Protein AF-A0A6G4U6K9-F1 (afdb_monomer)

InterPro domains:
  IPR004360 Glyoxalase/fosfomycin resistance/dioxygenase domain [PF00903] (6-115)
  IPR029068 Glyoxalase/Bleomycin resistance protein/Dihydroxybiphenyl dioxygenase [G3DSA:3.10.180.10] (1-121)
  IPR029068 Glyoxalase/Bleomycin resistance protein/Dihydroxybiphenyl dioxygenase [SSF54593] (1-120)
  IPR037523 Vicinal oxygen chelate (VOC), core domain [PS51819] (4-120)

Solvent-accessible surface area (backbone atoms only — not comparable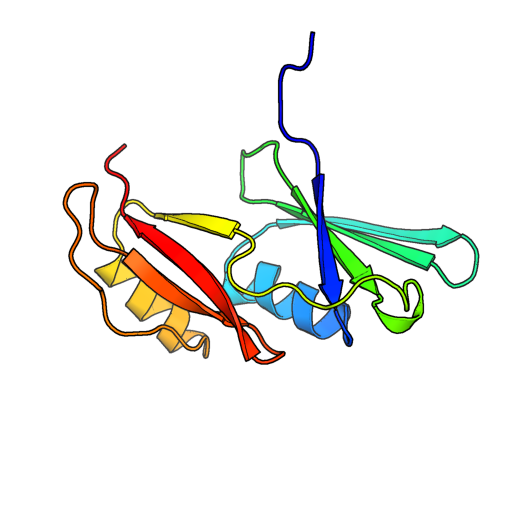 to full-atom values): 7084 Å² total; per-residue (Å²): 139,88,89,77,65,58,70,47,83,43,39,32,90,52,57,67,63,48,48,47,44,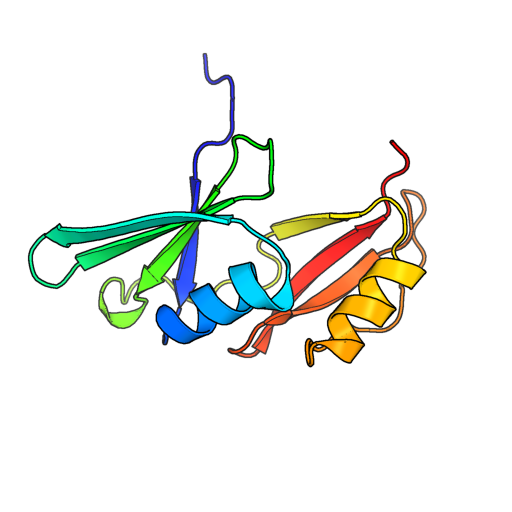41,34,76,51,70,61,30,39,82,74,44,77,45,74,79,47,96,92,39,58,48,30,30,36,24,49,81,98,53,77,49,27,40,28,48,32,50,21,84,82,34,79,93,47,71,67,64,61,68,75,51,74,46,77,37,80,45,52,73,61,51,48,53,55,33,44,75,64,71,44,52,62,53,75,78,43,84,47,100,82,41,41,29,27,48,35,44,47,99,86,69,37,38,30,39,42,32,25,46,90,125

Mean predicted aligned error: 3.45 Å

Foldseek 3Di:
DDDDAAEDEFEDQDLVLVVCCCCVQVPWDWPDWDDPDVPWTWTWTGHPPDRYIYIYGYCVVVVVDDGDAQRDEAEDQDQVVSVVSNVVSVWDWADWDDDPQFIWIWTAGPVGGTYIYGHHHD

Sequence (122 aa):
MIDSIGVVPLYVQDQDLYVDFYVNKLGFELRFDKEVRPGLRWIEVGLPGQHANIGILSAAANPDRPALTNWATLHTTDLTKTRAELIARGVEVGEPIPAPWGPFAMVTDPEGNEFILAEVPL

Organism: NCBI:txid1128680

pLDDT: mean 93.59, std 6.74, range [59.81, 98.5]

Radius of gyration: 14.96 Å; Cα contacts (8 Å, |Δi|>4): 236; chains: 1; bounding box: 32×26×43 Å

Nearest PDB structures (foldseek):
  4hc5-assembly2_C  TM=9.200E-01  e=2.007E-11  Sphaerobacter thermophilus DSM 20745
  2p7q-assembly4_A  TM=7.739E-01  e=5.545E-06  Listeria monocytogenes EGD-e
  1r9c-assembly1_A  TM=7.257E-01  e=2.025E-06  Mesorhizobium loti
  2p7m-assembly4_E-3  TM=7.377E-01  e=4.310E-06  Listeria monocytogenes EGD-e
  2p7q-assembly4_C-2  TM=7.146E-01  e=4.310E-06  Listeria monocytogenes EGD-e

Secondary structure (DSSP, 8-state):
------EEEEEES-HHHHHHIIIIIT--EEEEEEEEETTEEEEEEE-TT-S-EEEEEESTT-TTS---SS--EEEES-HHHHHHHHHHTT-EEPPPBP-TT--EEEEE-TTS-EEEEEE---

Structure (mmCIF, N/CA/C/O backbone):
data_AF-A0A6G4U6K9-F1
#
_entry.id   AF-A0A6G4U6K9-F1
#
loop_
_atom_site.group_PDB
_atom_site.id
_atom_site.type_symbol
_atom_site.label_atom_id
_atom_site.label_alt_id
_atom_site.label_comp_id
_atom_site.label_asym_id
_atom_site.label_entity_id
_atom_site.label_seq_id
_atom_site.pdbx_PDB_ins_code
_atom_site.Cartn_x
_atom_site.Cartn_y
_atom_site.Cartn_z
_atom_site.occupancy
_atom_site.B_iso_or_equiv
_atom_site.auth_seq_id
_atom_site.auth_comp_id
_atom_site.auth_asym_id
_atom_site.auth_atom_id
_atom_site.pdbx_PDB_model_num
ATOM 1 N N . MET A 1 1 ? -19.057 14.116 -17.067 1.00 84.44 1 MET A N 1
ATOM 2 C CA . MET A 1 1 ? -19.030 13.967 -15.595 1.00 84.44 1 MET A CA 1
ATOM 3 C C . MET A 1 1 ? -18.132 12.780 -15.282 1.00 84.44 1 MET A C 1
ATOM 5 O O . MET A 1 1 ? -18.164 11.841 -16.064 1.00 84.44 1 MET A O 1
ATOM 9 N N . ILE A 1 2 ? -17.313 12.858 -14.231 1.00 92.31 2 ILE A N 1
ATOM 10 C CA . ILE A 1 2 ? -16.441 11.768 -13.743 1.00 92.31 2 ILE A CA 1
ATOM 11 C C . ILE A 1 2 ? -17.180 11.080 -12.585 1.00 92.31 2 ILE A C 1
ATOM 13 O O . ILE A 1 2 ? -17.782 11.794 -11.784 1.00 92.31 2 ILE A O 1
ATOM 17 N N . ASP A 1 3 ? -17.168 9.746 -12.504 1.00 94.25 3 ASP A N 1
ATOM 18 C CA . ASP A 1 3 ? -17.992 8.975 -11.552 1.00 94.25 3 ASP A CA 1
ATOM 19 C C . ASP A 1 3 ? -17.211 8.058 -10.594 1.00 94.25 3 ASP A C 1
ATOM 21 O O . ASP A 1 3 ? -17.772 7.599 -9.602 1.00 94.25 3 ASP A O 1
ATOM 25 N N . SER A 1 4 ? -15.926 7.804 -10.854 1.00 93.75 4 SER A N 1
ATOM 26 C CA . SER A 1 4 ? -15.119 6.866 -10.075 1.00 93.75 4 SER A CA 1
ATOM 27 C C . SER A 1 4 ? -13.618 7.130 -10.221 1.00 93.75 4 SER A C 1
ATOM 29 O O . SER A 1 4 ? -13.165 7.813 -11.144 1.00 93.75 4 SER A O 1
ATOM 31 N N . ILE A 1 5 ? -12.839 6.583 -9.284 1.00 93.75 5 ILE A N 1
ATOM 32 C CA . ILE A 1 5 ? -11.380 6.487 -9.391 1.00 93.75 5 ILE A CA 1
ATOM 33 C C . ILE A 1 5 ? -11.075 5.132 -10.026 1.00 93.75 5 ILE A C 1
ATOM 35 O O . ILE A 1 5 ? -11.447 4.102 -9.471 1.00 93.75 5 ILE A O 1
ATOM 39 N N . GLY A 1 6 ? -10.410 5.143 -11.182 1.00 95.19 6 GLY A N 1
ATOM 40 C CA . GLY A 1 6 ? -10.005 3.921 -11.877 1.00 95.19 6 GLY A CA 1
ATOM 41 C C . GLY A 1 6 ? -8.678 3.379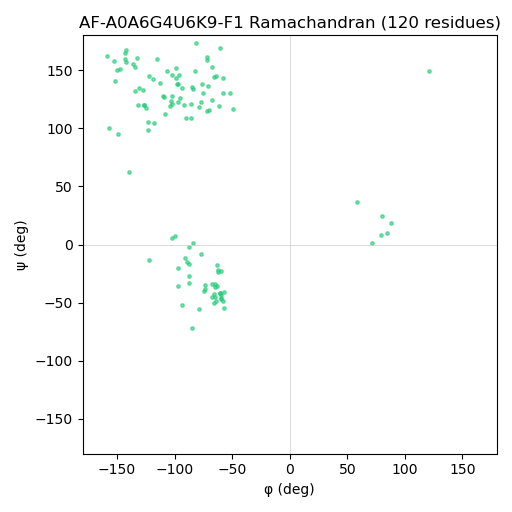 -11.356 1.00 95.19 6 GLY A C 1
ATOM 42 O O . GLY A 1 6 ? -8.644 2.375 -10.658 1.00 95.19 6 GLY A O 1
ATOM 43 N N . VAL A 1 7 ? -7.578 4.062 -11.680 1.00 95.94 7 VAL A N 1
ATOM 44 C CA . VAL A 1 7 ? -6.218 3.617 -11.342 1.00 95.94 7 VAL A CA 1
ATOM 45 C C . VAL A 1 7 ? -5.414 4.783 -10.781 1.00 95.94 7 VAL A C 1
ATOM 47 O O . VAL A 1 7 ? -5.375 5.856 -11.387 1.00 95.94 7 VAL A O 1
ATOM 50 N N . VAL A 1 8 ? -4.741 4.564 -9.653 1.00 94.19 8 VAL A N 1
ATOM 51 C CA . VAL A 1 8 ? -3.754 5.490 -9.086 1.00 94.19 8 VAL A CA 1
ATOM 52 C C . VAL A 1 8 ? -2.350 4.942 -9.365 1.00 94.19 8 VAL A C 1
ATOM 54 O O . VAL A 1 8 ? -2.052 3.826 -8.943 1.00 94.19 8 VAL A O 1
ATOM 57 N N . PRO A 1 9 ? -1.487 5.664 -10.099 1.00 92.62 9 PRO A N 1
ATOM 58 C CA . PRO A 1 9 ? -0.159 5.169 -10.446 1.00 92.62 9 PRO A CA 1
ATOM 59 C C . PRO A 1 9 ? 0.817 5.258 -9.265 1.00 92.62 9 PRO A C 1
ATOM 61 O O . PRO A 1 9 ? 0.893 6.287 -8.595 1.00 92.62 9 PRO A O 1
ATOM 64 N N . LEU A 1 10 ? 1.617 4.209 -9.090 1.00 93.69 10 LEU A N 1
ATOM 65 C CA . LEU A 1 10 ? 2.706 4.097 -8.125 1.00 93.69 10 LEU A CA 1
ATOM 66 C C . LEU A 1 10 ? 3.987 3.691 -8.865 1.00 93.69 10 LEU A C 1
ATOM 68 O O . LEU A 1 10 ? 4.020 2.654 -9.527 1.00 93.69 10 LEU A O 1
ATOM 72 N N . TYR A 1 11 ? 5.021 4.530 -8.783 1.00 93.06 11 TYR A N 1
ATOM 73 C CA . TYR A 1 11 ? 6.302 4.322 -9.467 1.00 93.06 11 TYR A CA 1
ATOM 74 C C . TYR A 1 11 ? 7.315 3.689 -8.528 1.00 93.06 11 TYR A C 1
ATOM 76 O O . TYR A 1 11 ? 7.606 4.258 -7.480 1.00 93.06 11 TYR A O 1
ATOM 84 N N . VAL A 1 12 ? 7.845 2.536 -8.927 1.00 93.44 12 VAL A N 1
ATOM 85 C CA . VAL A 1 12 ? 8.667 1.670 -8.072 1.00 93.44 12 VAL A CA 1
ATOM 86 C C . VAL A 1 12 ? 9.906 1.190 -8.817 1.00 93.44 12 VAL A C 1
ATOM 88 O O . VAL A 1 12 ? 9.904 1.086 -10.050 1.00 93.44 12 VAL A O 1
ATOM 91 N N . GLN A 1 13 ? 10.971 0.897 -8.084 1.00 93.06 13 GLN A N 1
ATOM 92 C CA . GLN A 1 13 ? 12.192 0.309 -8.631 1.00 93.06 13 GLN A CA 1
ATOM 93 C C . GLN A 1 13 ? 11.996 -1.173 -8.964 1.00 93.06 13 GLN A C 1
ATOM 95 O O . GLN A 1 13 ? 12.445 -1.615 -10.022 1.00 93.06 13 GLN A O 1
ATOM 100 N N . ASP A 1 14 ? 11.286 -1.918 -8.112 1.00 94.25 14 ASP A N 1
ATOM 101 C CA . ASP A 1 14 ? 11.034 -3.351 -8.297 1.00 94.25 14 ASP A CA 1
ATOM 102 C C . ASP A 1 14 ? 9.529 -3.667 -8.312 1.00 94.25 14 ASP A C 1
ATOM 104 O O . ASP A 1 14 ? 8.847 -3.676 -7.287 1.00 94.25 14 ASP A O 1
ATOM 108 N N . GLN A 1 15 ? 8.993 -3.938 -9.505 1.00 96.44 15 GLN A N 1
ATOM 109 C CA . GLN A 1 15 ? 7.570 -4.233 -9.673 1.00 96.44 15 GLN A CA 1
ATOM 110 C C . GLN A 1 15 ? 7.158 -5.569 -9.033 1.00 96.44 15 GLN A C 1
ATOM 112 O O . GLN A 1 15 ? 6.041 -5.663 -8.528 1.00 96.44 15 GLN A O 1
ATOM 117 N N . ASP A 1 16 ? 8.022 -6.589 -9.031 1.00 97.69 16 ASP A N 1
ATOM 118 C CA . ASP A 1 16 ? 7.685 -7.909 -8.480 1.00 97.69 16 ASP A CA 1
ATOM 119 C C . ASP A 1 16 ? 7.649 -7.873 -6.951 1.00 97.69 16 ASP A C 1
ATOM 121 O O . ASP A 1 16 ? 6.741 -8.438 -6.335 1.00 97.69 16 ASP A O 1
ATOM 125 N N . LEU A 1 17 ? 8.574 -7.126 -6.342 1.00 97.25 17 LEU A N 1
ATOM 126 C CA . LEU A 1 17 ? 8.565 -6.846 -4.908 1.00 97.25 17 LEU A CA 1
ATOM 127 C C . LEU A 1 17 ? 7.256 -6.171 -4.473 1.00 97.25 17 LEU A C 1
ATOM 129 O O . LEU A 1 17 ? 6.675 -6.527 -3.446 1.00 97.25 17 LEU A O 1
ATOM 133 N N . TYR A 1 18 ? 6.754 -5.232 -5.277 1.00 97.25 18 TYR A N 1
ATOM 134 C CA . TYR A 1 18 ? 5.492 -4.553 -4.996 1.00 97.25 18 TYR A CA 1
ATOM 135 C C . TYR A 1 18 ? 4.270 -5.437 -5.239 1.00 97.25 18 TYR A C 1
ATOM 137 O O . TYR A 1 18 ? 3.307 -5.356 -4.477 1.00 97.25 18 TYR A O 1
ATOM 145 N N . VAL A 1 19 ? 4.293 -6.317 -6.241 1.00 98.38 19 VAL A N 1
ATOM 146 C CA . VAL A 1 19 ? 3.226 -7.315 -6.406 1.00 98.38 19 VAL A CA 1
ATOM 147 C C . VAL A 1 19 ? 3.140 -8.213 -5.171 1.00 98.38 19 VAL A C 1
ATOM 149 O O . VAL A 1 19 ? 2.043 -8.383 -4.639 1.00 98.38 19 VAL A O 1
ATOM 152 N N . ASP A 1 20 ? 4.266 -8.730 -4.665 1.00 98.38 20 ASP A N 1
ATOM 153 C CA . ASP A 1 20 ? 4.278 -9.534 -3.434 1.00 98.38 20 ASP A CA 1
ATOM 154 C C . ASP A 1 20 ? 3.751 -8.741 -2.232 1.00 98.38 20 ASP A C 1
ATOM 156 O O . ASP A 1 20 ? 2.887 -9.225 -1.497 1.00 98.38 20 ASP A O 1
ATOM 160 N N . PHE A 1 21 ? 4.209 -7.497 -2.067 1.00 98.31 21 PHE A N 1
ATOM 161 C CA . PHE A 1 21 ? 3.765 -6.624 -0.987 1.00 98.31 21 PHE A CA 1
ATOM 162 C C . PHE A 1 21 ? 2.243 -6.430 -1.000 1.00 98.31 21 PHE A C 1
ATOM 164 O O . PHE A 1 21 ? 1.562 -6.739 -0.020 1.00 98.31 21 PHE A O 1
ATOM 171 N N . TYR A 1 22 ? 1.670 -5.989 -2.119 1.00 98.12 22 TYR A N 1
ATOM 172 C CA . TYR A 1 22 ? 0.232 -5.734 -2.183 1.00 98.12 22 TYR A CA 1
ATOM 173 C C . TYR A 1 22 ? -0.593 -7.018 -2.085 1.00 98.12 22 TYR A C 1
ATOM 175 O O . TYR A 1 22 ? -1.561 -7.068 -1.324 1.00 98.12 22 TYR A O 1
ATOM 183 N N . VAL A 1 23 ? -0.215 -8.066 -2.816 1.00 98.31 23 VAL A N 1
ATOM 184 C CA . VAL A 1 23 ? -1.025 -9.286 -2.908 1.00 98.31 23 VAL A CA 1
ATOM 185 C C . VAL A 1 23 ? -0.852 -10.160 -1.669 1.00 98.31 23 VAL A C 1
ATOM 187 O O . VAL A 1 23 ? -1.822 -10.464 -0.977 1.00 98.31 23 VAL A O 1
ATOM 190 N N . ASN A 1 24 ? 0.384 -10.529 -1.337 1.00 97.81 24 ASN A N 1
ATOM 191 C CA . ASN A 1 24 ? 0.655 -11.523 -0.300 1.00 97.81 24 ASN A CA 1
ATOM 192 C C . ASN A 1 24 ? 0.746 -10.914 1.104 1.00 97.81 24 ASN A C 1
ATOM 194 O O . ASN A 1 24 ? 0.466 -11.607 2.086 1.00 97.81 24 ASN A O 1
ATOM 198 N N . LYS A 1 2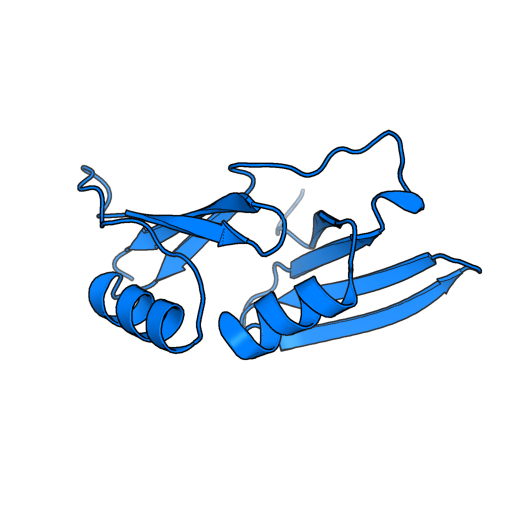5 ? 1.119 -9.633 1.235 1.00 98.00 25 LYS A N 1
ATOM 199 C CA . LYS A 1 25 ? 1.192 -8.971 2.550 1.00 98.00 25 LYS A CA 1
ATOM 200 C C . LYS A 1 25 ? -0.093 -8.228 2.885 1.00 98.00 25 LYS A C 1
ATOM 202 O O . LYS A 1 25 ? -0.671 -8.481 3.944 1.00 98.00 25 LYS A O 1
ATOM 207 N N . LEU A 1 26 ? -0.569 -7.364 1.990 1.00 97.69 26 LEU A N 1
ATOM 208 C CA . LEU A 1 26 ? -1.726 -6.495 2.241 1.00 97.69 26 LEU A CA 1
ATOM 209 C C . LEU A 1 26 ? -3.073 -7.134 1.868 1.00 97.69 26 LEU A C 1
ATOM 211 O O . LEU A 1 26 ? -4.110 -6.651 2.315 1.00 97.69 26 LEU A O 1
ATOM 215 N N . GLY A 1 27 ? -3.078 -8.232 1.106 1.00 97.12 27 GLY A N 1
ATOM 216 C CA . GLY A 1 27 ? -4.302 -8.951 0.735 1.00 97.12 27 GLY A CA 1
ATOM 217 C C . GLY A 1 27 ? -5.076 -8.326 -0.429 1.00 97.12 27 GLY A C 1
ATOM 218 O O . GLY A 1 27 ? -6.287 -8.522 -0.532 1.00 97.12 27 GLY A O 1
ATOM 219 N N . PHE A 1 28 ? -4.404 -7.562 -1.290 1.00 98.19 28 PHE A N 1
ATOM 220 C CA . PHE A 1 28 ? -4.970 -7.116 -2.563 1.00 98.19 28 PHE A CA 1
ATOM 221 C C . PHE A 1 28 ? -5.061 -8.285 -3.553 1.00 98.19 28 PHE A C 1
ATOM 223 O O . PHE A 1 28 ? -4.377 -9.299 -3.436 1.00 98.19 28 PHE A O 1
ATOM 230 N N . GLU A 1 29 ? -5.882 -8.118 -4.581 1.00 98.38 29 GLU A N 1
ATOM 231 C CA . GLU A 1 29 ? -5.966 -9.029 -5.718 1.00 98.38 29 GLU A CA 1
ATOM 232 C C . GLU A 1 29 ? -5.142 -8.488 -6.887 1.00 98.38 29 GLU A C 1
ATOM 234 O O . GLU A 1 29 ? -5.219 -7.298 -7.206 1.00 98.38 29 GLU A O 1
ATOM 239 N N . LEU A 1 30 ? -4.413 -9.368 -7.578 1.00 98.31 30 LEU A N 1
ATOM 240 C CA . LEU A 1 30 ? -3.814 -9.048 -8.871 1.00 98.31 30 LEU A CA 1
ATOM 241 C C . LEU A 1 30 ? -4.920 -8.960 -9.930 1.00 98.31 30 LEU A C 1
ATOM 243 O O . LEU A 1 30 ? -5.579 -9.954 -10.235 1.00 98.31 30 LEU A O 1
ATOM 247 N N . ARG A 1 31 ? -5.133 -7.769 -10.490 1.00 98.00 31 ARG A N 1
ATOM 248 C CA . ARG A 1 31 ? -6.195 -7.498 -11.473 1.00 98.00 31 ARG A CA 1
ATOM 249 C C . ARG A 1 31 ? -5.680 -7.559 -12.904 1.00 98.00 31 ARG A C 1
ATOM 251 O O . ARG A 1 31 ? -6.390 -8.015 -13.800 1.00 98.00 31 ARG A O 1
ATOM 258 N N . PHE A 1 32 ? -4.447 -7.116 -13.120 1.00 97.94 32 PHE A N 1
ATOM 259 C CA . PHE A 1 32 ? -3.801 -7.128 -14.424 1.00 97.94 32 PHE A CA 1
ATOM 260 C C . PHE A 1 32 ? -2.286 -7.234 -14.258 1.00 97.94 32 PHE A C 1
ATOM 262 O O . PHE A 1 32 ? -1.727 -6.599 -13.373 1.00 97.94 32 PHE A O 1
ATOM 269 N N . ASP A 1 33 ? -1.626 -8.006 -15.120 1.00 98.12 33 ASP A N 1
ATOM 270 C CA . ASP A 1 33 ? -0.164 -8.058 -15.221 1.00 98.12 33 ASP A CA 1
ATOM 271 C C . ASP A 1 33 ? 0.232 -8.550 -16.615 1.00 98.12 33 ASP A C 1
ATOM 273 O O . ASP A 1 33 ? 0.126 -9.743 -16.916 1.00 98.12 33 ASP A O 1
ATOM 277 N N . LYS A 1 34 ? 0.602 -7.621 -17.501 1.00 97.31 34 LYS A N 1
ATOM 278 C CA . LYS A 1 34 ? 1.081 -7.935 -18.855 1.00 97.31 34 LYS A CA 1
ATOM 279 C C . LYS A 1 34 ? 2.068 -6.889 -19.346 1.00 97.31 34 LYS A C 1
ATOM 281 O O . LYS A 1 34 ? 1.937 -5.699 -19.065 1.00 97.31 34 LYS A O 1
ATOM 286 N N . GLU A 1 35 ? 2.996 -7.319 -20.193 1.00 94.81 35 GLU A N 1
ATOM 287 C CA . GLU A 1 35 ? 3.723 -6.407 -21.071 1.00 94.81 35 GLU A CA 1
ATOM 288 C C . GLU A 1 35 ? 2.768 -5.871 -22.146 1.00 94.81 35 GLU A C 1
ATOM 290 O O . GLU A 1 35 ? 2.223 -6.628 -22.951 1.00 94.81 35 GLU A O 1
ATOM 295 N N . VAL A 1 36 ? 2.517 -4.562 -22.132 1.00 94.06 36 VAL A N 1
ATOM 296 C CA . VAL A 1 36 ? 1.564 -3.919 -23.056 1.00 94.06 36 VAL A CA 1
ATOM 297 C C . VAL A 1 36 ? 2.260 -3.299 -24.265 1.00 94.06 36 VAL A C 1
ATOM 299 O O . VAL A 1 36 ? 1.617 -3.063 -25.289 1.00 94.06 36 VAL A O 1
ATOM 302 N N . ARG A 1 37 ? 3.568 -3.032 -24.158 1.00 90.06 37 ARG A N 1
ATOM 303 C CA . ARG A 1 37 ? 4.475 -2.578 -25.226 1.00 90.06 37 ARG A CA 1
ATOM 304 C C . ARG A 1 37 ? 5.900 -3.031 -24.887 1.00 90.06 37 ARG A C 1
ATOM 306 O O . ARG A 1 37 ? 6.157 -3.218 -23.702 1.00 90.06 37 ARG A O 1
ATOM 313 N N . PRO A 1 38 ? 6.818 -3.135 -25.868 1.00 90.38 38 PRO A N 1
ATOM 314 C CA . PRO A 1 38 ? 8.203 -3.526 -25.610 1.00 90.38 38 PRO A CA 1
ATOM 315 C C . PRO A 1 38 ? 8.834 -2.717 -24.468 1.00 90.38 38 PRO A C 1
ATOM 317 O O . PRO A 1 38 ? 8.957 -1.495 -24.574 1.00 90.38 38 PRO A O 1
ATOM 320 N N . GLY A 1 39 ? 9.199 -3.395 -23.381 1.00 86.31 39 GLY A N 1
ATOM 321 C CA . GLY A 1 39 ? 9.812 -2.789 -22.196 1.00 86.31 39 GLY A CA 1
ATOM 322 C C . GLY A 1 39 ? 8.845 -2.087 -21.233 1.00 86.31 39 GLY A C 1
ATOM 323 O O . GLY A 1 39 ? 9.303 -1.437 -20.297 1.00 86.31 39 GLY A O 1
ATOM 324 N N . LEU A 1 40 ? 7.525 -2.203 -21.430 1.00 90.38 40 LEU A N 1
ATOM 325 C CA . LEU A 1 40 ? 6.505 -1.625 -20.549 1.00 90.38 40 LEU A CA 1
ATOM 326 C C . LEU A 1 40 ? 5.556 -2.712 -20.031 1.00 90.38 40 LEU A C 1
ATOM 328 O O . LEU A 1 40 ? 4.580 -3.086 -20.690 1.00 90.38 40 LEU A O 1
ATOM 332 N N . ARG A 1 41 ? 5.823 -3.168 -18.804 1.00 95.31 41 ARG A N 1
ATOM 333 C CA . ARG A 1 41 ? 4.934 -4.025 -18.012 1.00 95.31 41 ARG A CA 1
ATOM 334 C C . ARG A 1 41 ? 3.930 -3.169 -17.245 1.00 95.31 41 ARG A C 1
ATOM 336 O O . ARG A 1 41 ? 4.320 -2.316 -16.449 1.00 95.31 41 ARG A O 1
ATOM 343 N N . TRP A 1 42 ? 2.647 -3.394 -17.502 1.00 96.50 42 TRP A N 1
ATOM 344 C CA . TRP A 1 42 ? 1.540 -2.755 -16.797 1.00 96.50 42 TRP A CA 1
ATOM 345 C C . TRP A 1 42 ? 0.958 -3.737 -15.787 1.00 96.50 42 TRP A C 1
ATOM 347 O O . TRP A 1 42 ? 0.619 -4.864 -16.156 1.00 96.50 42 TRP A O 1
ATOM 357 N N . ILE A 1 43 ? 0.849 -3.303 -14.533 1.00 98.50 43 ILE A N 1
ATOM 358 C CA . ILE A 1 43 ? 0.362 -4.113 -13.418 1.00 98.50 43 ILE A CA 1
ATOM 359 C C . ILE A 1 43 ? -0.695 -3.318 -12.664 1.00 98.50 43 ILE A C 1
ATOM 361 O O . ILE A 1 43 ? -0.476 -2.149 -12.352 1.00 98.50 43 ILE A O 1
ATOM 365 N N . GLU A 1 44 ? -1.809 -3.960 -12.331 1.00 98.38 44 GLU A N 1
ATOM 366 C CA . GLU A 1 44 ? -2.841 -3.404 -11.462 1.00 98.38 44 GLU A CA 1
ATOM 367 C C . GLU A 1 44 ? -3.157 -4.364 -10.322 1.00 98.38 44 GLU A C 1
ATOM 369 O O . GLU A 1 44 ? -3.403 -5.554 -10.543 1.00 98.38 44 GLU A O 1
ATOM 374 N N . VAL A 1 45 ? -3.214 -3.820 -9.109 1.00 98.50 45 VAL A N 1
ATOM 375 C CA . VAL A 1 45 ? -3.699 -4.508 -7.910 1.00 98.50 45 VAL A CA 1
ATOM 376 C C . VAL A 1 45 ? -4.865 -3.728 -7.311 1.00 98.50 45 VAL A C 1
ATOM 378 O O . VAL A 1 45 ? -4.882 -2.500 -7.356 1.00 98.50 45 VAL A O 1
ATOM 381 N N . GLY A 1 46 ? -5.851 -4.420 -6.746 1.00 97.94 46 GLY A N 1
ATOM 382 C CA . GLY A 1 46 ? -7.030 -3.777 -6.159 1.00 97.94 46 GLY A CA 1
ATOM 383 C C . GLY A 1 46 ? -7.574 -4.556 -4.971 1.00 97.94 46 GLY A C 1
ATOM 384 O O . GLY A 1 46 ? -7.436 -5.777 -4.916 1.00 97.94 46 GLY A O 1
ATOM 385 N N . LEU A 1 47 ? -8.208 -3.866 -4.023 1.00 96.25 47 LEU A N 1
ATOM 386 C CA . LEU A 1 47 ? -8.877 -4.532 -2.904 1.00 96.25 47 LEU A CA 1
ATOM 387 C C . LEU A 1 47 ? -10.049 -5.395 -3.414 1.00 96.25 47 LEU A C 1
ATOM 389 O O . LEU A 1 47 ? -10.720 -5.000 -4.379 1.00 96.25 47 LEU A O 1
ATOM 393 N N . PRO A 1 48 ? -10.329 -6.551 -2.786 1.00 94.94 48 PRO A N 1
ATOM 394 C CA . PRO A 1 48 ? -11.485 -7.374 -3.131 1.00 94.94 48 PRO A CA 1
ATOM 395 C C . PRO A 1 48 ? -12.784 -6.558 -3.147 1.00 94.94 48 PRO A C 1
ATOM 397 O O . PRO A 1 48 ? -13.078 -5.806 -2.218 1.00 94.94 48 PRO A O 1
ATOM 400 N N . GLY A 1 49 ? -13.564 -6.685 -4.223 1.00 93.44 49 GLY A N 1
ATOM 4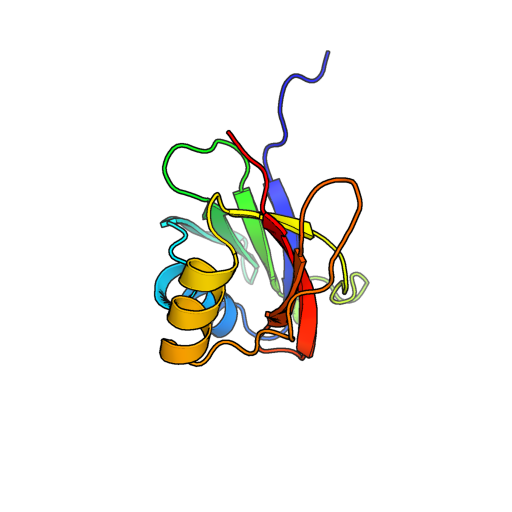01 C CA . GLY A 1 49 ? -14.856 -5.999 -4.375 1.00 93.44 49 GLY A CA 1
ATOM 402 C C . GLY A 1 49 ? -14.804 -4.482 -4.617 1.00 93.44 49 GLY A C 1
ATOM 403 O O . GLY A 1 49 ? -15.862 -3.872 -4.750 1.00 93.44 49 GLY A O 1
ATOM 404 N N . GLN A 1 50 ? -13.618 -3.871 -4.706 1.00 93.12 50 GLN A N 1
ATOM 405 C CA . GLN A 1 50 ? -13.454 -2.441 -4.995 1.00 93.12 50 GLN A CA 1
ATOM 406 C C . GLN A 1 50 ? -13.120 -2.189 -6.473 1.00 93.12 50 GLN A C 1
ATOM 408 O O . GLN A 1 50 ? -12.530 -3.040 -7.140 1.00 93.12 50 GLN A O 1
ATOM 413 N N . HIS A 1 51 ? -13.505 -1.008 -6.973 1.00 92.25 51 HIS A N 1
ATOM 414 C CA . HIS A 1 51 ? -13.229 -0.574 -8.350 1.00 92.25 51 HIS A CA 1
ATOM 415 C C . HIS A 1 51 ? -11.874 0.120 -8.519 1.00 92.25 51 HIS A C 1
ATOM 417 O O . HIS A 1 51 ? -11.276 0.014 -9.585 1.00 92.25 51 HIS A O 1
ATOM 423 N N . ALA A 1 52 ? -11.419 0.850 -7.499 1.00 95.69 52 ALA A N 1
ATOM 424 C CA . ALA A 1 52 ? -10.172 1.597 -7.568 1.00 95.69 52 ALA A CA 1
ATOM 425 C C . ALA A 1 52 ? -8.964 0.656 -7.450 1.00 95.69 52 ALA A C 1
ATOM 427 O O . ALA A 1 52 ? -8.883 -0.146 -6.516 1.00 95.69 52 ALA A O 1
ATOM 428 N N . ASN A 1 53 ? -8.015 0.811 -8.369 1.00 97.06 53 ASN A N 1
ATOM 429 C CA . ASN A 1 53 ? -6.787 0.029 -8.443 1.00 97.06 53 ASN A CA 1
ATOM 430 C C . ASN A 1 53 ? -5.547 0.897 -8.205 1.00 97.06 53 ASN A C 1
ATOM 432 O O . ASN A 1 53 ? -5.545 2.111 -8.422 1.00 97.06 53 ASN A O 1
ATOM 436 N N . ILE A 1 54 ? -4.457 0.238 -7.830 1.00 96.94 54 ILE A N 1
ATOM 437 C CA . ILE A 1 54 ? -3.106 0.790 -7.806 1.00 96.94 54 ILE A CA 1
ATOM 438 C C . ILE A 1 54 ? -2.371 0.241 -9.025 1.00 96.94 54 ILE A C 1
ATOM 440 O O . ILE A 1 54 ? -2.283 -0.974 -9.206 1.00 96.94 54 ILE A O 1
ATOM 444 N N . GLY A 1 55 ? -1.859 1.138 -9.863 1.00 96.56 55 GLY A N 1
ATOM 445 C CA . GLY A 1 55 ? -1.038 0.792 -11.017 1.00 96.56 55 GLY A CA 1
ATOM 446 C C . GLY A 1 55 ? 0.434 0.747 -10.624 1.00 96.56 55 GLY A C 1
ATOM 447 O O . GLY A 1 55 ? 1.014 1.804 -10.395 1.00 96.56 55 GLY A O 1
ATOM 448 N N . ILE A 1 56 ? 1.041 -0.438 -10.561 1.00 96.00 56 ILE A N 1
ATOM 449 C CA . ILE A 1 56 ? 2.456 -0.608 -10.193 1.00 96.00 56 ILE A CA 1
ATOM 450 C C . ILE A 1 56 ? 3.307 -0.443 -11.457 1.00 96.00 56 ILE A C 1
ATOM 452 O O . ILE A 1 56 ? 3.293 -1.294 -12.350 1.00 96.00 56 ILE A O 1
ATOM 456 N N . LEU A 1 57 ? 4.047 0.661 -11.546 1.00 93.94 57 LEU A N 1
ATOM 457 C CA . LEU A 1 57 ? 4.788 1.081 -12.736 1.00 93.94 57 LEU A CA 1
ATOM 458 C C . L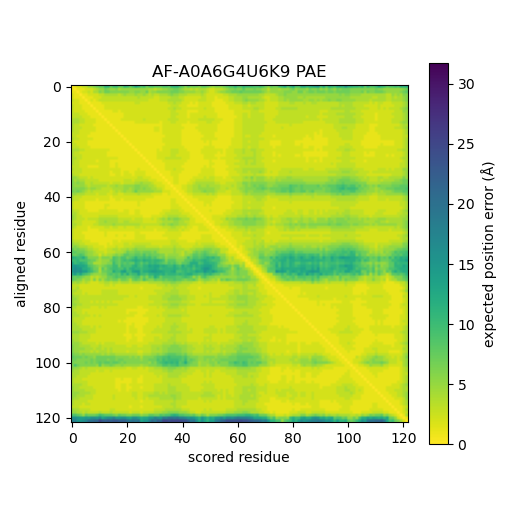EU A 1 57 ? 6.286 1.161 -12.457 1.00 93.94 57 LEU A C 1
ATOM 460 O O . LEU A 1 57 ? 6.711 1.625 -11.407 1.00 93.94 57 LEU A O 1
ATOM 464 N N . SER A 1 58 ? 7.101 0.768 -13.435 1.00 92.38 58 SER A N 1
ATOM 465 C CA . SER A 1 58 ? 8.555 0.897 -13.325 1.00 92.38 58 SER A CA 1
ATOM 466 C C . SER A 1 58 ? 8.987 2.368 -13.335 1.00 92.38 58 SER A C 1
ATOM 468 O O . SER A 1 58 ? 8.711 3.098 -14.294 1.00 92.38 58 SER A O 1
ATOM 470 N N . ALA A 1 59 ? 9.717 2.788 -12.300 1.00 90.44 59 ALA A N 1
ATOM 471 C CA . ALA A 1 59 ? 10.379 4.089 -12.231 1.00 90.44 59 ALA A CA 1
ATOM 472 C C . ALA A 1 59 ? 11.485 4.222 -13.295 1.00 90.44 59 ALA A C 1
ATOM 474 O O . ALA A 1 59 ? 11.646 5.284 -13.888 1.00 90.44 59 ALA A O 1
ATOM 475 N N . ALA A 1 60 ? 12.188 3.133 -13.629 1.00 86.38 60 ALA A N 1
ATOM 476 C CA . ALA A 1 60 ? 13.203 3.134 -14.688 1.00 86.38 60 ALA A CA 1
ATOM 477 C C . ALA A 1 60 ? 12.609 3.445 -16.075 1.00 86.38 60 ALA A C 1
ATOM 479 O O . ALA A 1 60 ? 13.224 4.147 -16.876 1.00 86.38 60 ALA A O 1
ATOM 480 N N . ALA A 1 61 ? 11.388 2.974 -16.347 1.00 84.44 61 ALA A N 1
ATOM 481 C CA . ALA A 1 61 ? 10.650 3.316 -17.564 1.00 84.44 61 ALA A CA 1
ATOM 482 C C . ALA A 1 61 ? 10.019 4.726 -17.523 1.00 84.44 61 ALA A C 1
ATOM 484 O O . ALA A 1 61 ? 9.482 5.185 -18.531 1.00 84.44 61 ALA A O 1
ATOM 485 N N . ASN A 1 62 ? 10.056 5.408 -16.371 1.00 81.69 62 ASN A N 1
ATOM 486 C CA . ASN A 1 62 ? 9.423 6.707 -16.127 1.00 81.69 62 ASN A CA 1
ATOM 487 C C . ASN A 1 62 ? 10.340 7.625 -15.285 1.00 81.69 62 ASN A C 1
ATOM 489 O O . ASN A 1 62 ? 9.956 8.019 -14.184 1.00 81.69 62 ASN A O 1
ATOM 493 N N . PRO A 1 63 ? 11.535 7.994 -15.782 1.00 76.56 63 PRO A N 1
ATOM 494 C CA . PRO A 1 63 ? 12.575 8.649 -14.978 1.00 76.56 63 PRO A CA 1
ATOM 495 C C . PRO A 1 63 ? 12.173 10.020 -14.409 1.00 76.56 63 PRO A C 1
ATOM 497 O O . PRO A 1 63 ? 12.730 10.453 -13.405 1.00 76.56 63 PRO A O 1
ATOM 500 N N . ASP A 1 64 ? 11.183 10.685 -15.009 1.00 84.12 64 ASP A N 1
ATOM 501 C CA . ASP A 1 64 ? 10.670 11.982 -14.547 1.00 84.12 64 ASP A CA 1
ATOM 502 C C . ASP A 1 64 ? 9.616 11.861 -13.429 1.00 84.12 64 ASP A C 1
ATOM 504 O O . ASP A 1 64 ? 9.044 12.867 -13.001 1.00 84.12 64 ASP A O 1
ATOM 508 N N . ARG A 1 65 ? 9.295 10.640 -12.978 1.00 78.81 65 ARG A N 1
ATOM 509 C CA . ARG A 1 65 ? 8.268 10.381 -11.962 1.00 78.81 65 ARG A CA 1
ATOM 510 C C . ARG A 1 65 ? 8.899 9.727 -10.728 1.00 78.81 65 ARG A C 1
ATOM 512 O O . ARG A 1 65 ? 9.227 8.543 -10.780 1.00 78.81 65 ARG A O 1
ATOM 519 N N . PRO A 1 66 ? 9.088 10.477 -9.628 1.00 73.50 66 PRO A N 1
ATOM 520 C CA . PRO A 1 66 ? 9.672 9.927 -8.412 1.00 73.50 66 PRO A CA 1
ATOM 521 C C . PRO A 1 66 ? 8.691 8.990 -7.694 1.00 73.50 66 PRO A C 1
ATOM 523 O O . PRO A 1 66 ? 7.473 9.096 -7.871 1.00 73.50 66 PRO A O 1
ATOM 526 N N . ALA A 1 67 ? 9.233 8.116 -6.843 1.00 71.50 67 ALA A N 1
ATOM 527 C CA . ALA A 1 67 ? 8.446 7.416 -5.834 1.00 71.50 67 ALA A CA 1
ATOM 528 C C . ALA A 1 67 ? 7.745 8.442 -4.926 1.00 71.50 67 ALA A C 1
ATOM 530 O O . ALA A 1 67 ? 8.283 9.522 -4.654 1.00 71.50 67 ALA A O 1
ATOM 531 N N . LEU A 1 68 ? 6.518 8.135 -4.508 1.00 76.38 68 LEU A N 1
ATOM 532 C CA . LEU A 1 68 ? 5.691 9.047 -3.726 1.00 76.38 68 LEU A CA 1
ATOM 533 C C . LEU A 1 68 ? 5.550 8.518 -2.300 1.00 76.38 68 LEU A C 1
ATOM 535 O O . LEU A 1 68 ? 5.109 7.392 -2.101 1.00 76.38 68 LEU A O 1
ATOM 539 N N . THR A 1 69 ? 5.842 9.366 -1.318 1.00 80.56 69 THR A N 1
ATOM 540 C CA . THR A 1 69 ? 5.496 9.146 0.094 1.00 80.56 69 THR A CA 1
ATOM 541 C C . THR A 1 69 ? 4.191 9.872 0.416 1.00 80.56 69 THR A C 1
ATOM 543 O O . THR A 1 69 ? 3.919 10.945 -0.122 1.00 80.56 69 THR A O 1
ATOM 546 N N . ASN A 1 70 ? 3.381 9.304 1.306 1.00 81.06 70 ASN A N 1
ATOM 547 C CA . ASN A 1 70 ? 2.066 9.791 1.732 1.00 81.06 70 ASN A CA 1
ATOM 548 C C . ASN A 1 70 ? 1.058 9.937 0.587 1.00 81.06 70 ASN A C 1
ATOM 550 O O . ASN A 1 70 ? 0.250 10.863 0.554 1.00 81.06 70 ASN A O 1
ATOM 554 N N . TRP A 1 71 ? 1.112 9.012 -0.368 1.00 84.94 71 TRP A N 1
ATOM 555 C CA . TRP A 1 71 ? 0.347 9.091 -1.610 1.00 84.94 71 TRP A CA 1
ATOM 556 C C . TRP A 1 71 ? -1.062 8.482 -1.516 1.00 84.94 71 TRP A C 1
ATOM 558 O O . TRP A 1 71 ? -1.904 8.764 -2.368 1.00 84.94 71 TRP A O 1
ATOM 568 N N . ALA A 1 72 ? -1.331 7.671 -0.486 1.00 92.81 72 ALA A N 1
ATOM 569 C CA . ALA A 1 72 ? -2.612 6.998 -0.284 1.00 92.81 72 ALA A CA 1
ATOM 570 C C . ALA A 1 72 ? -3.017 6.902 1.192 1.00 92.81 72 ALA A C 1
ATOM 572 O O . ALA A 1 72 ? -2.200 6.972 2.113 1.00 92.81 72 ALA A O 1
ATOM 573 N N . THR A 1 73 ? -4.316 6.696 1.401 1.00 94.81 73 THR A N 1
ATOM 574 C CA . THR A 1 73 ? -4.897 6.260 2.672 1.00 94.81 73 THR A CA 1
ATOM 575 C C . THR A 1 73 ? -5.748 5.027 2.405 1.00 94.81 73 THR A C 1
ATOM 577 O O . THR A 1 73 ? -6.682 5.079 1.606 1.00 94.81 73 THR A O 1
ATOM 580 N N . LEU A 1 74 ? -5.408 3.915 3.051 1.00 95.62 74 LEU A N 1
ATOM 581 C CA . LEU A 1 74 ? -6.191 2.685 3.045 1.00 95.62 74 LEU A CA 1
ATOM 582 C C . LEU A 1 74 ? -7.022 2.617 4.322 1.00 95.62 74 LEU A C 1
ATOM 584 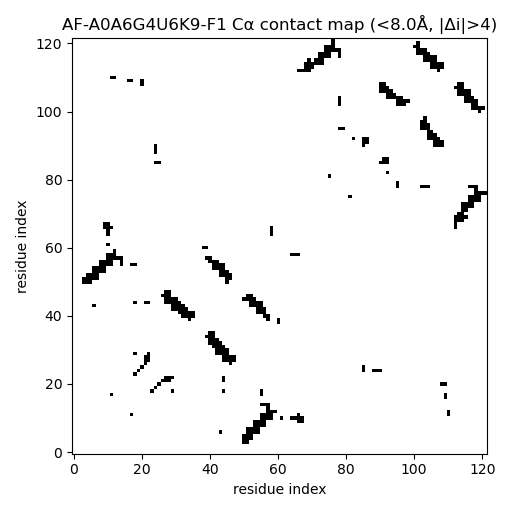O O . LEU A 1 74 ? -6.565 3.021 5.391 1.00 95.62 74 LEU A O 1
ATOM 588 N N . HIS A 1 75 ? -8.241 2.098 4.215 1.00 95.56 75 HIS A N 1
ATOM 589 C CA . HIS A 1 75 ? -9.138 1.974 5.357 1.00 95.56 75 HIS A CA 1
ATOM 590 C C . HIS A 1 75 ? -9.188 0.544 5.887 1.00 95.56 75 HIS A C 1
ATOM 592 O O . HIS A 1 75 ? -9.156 -0.423 5.126 1.00 95.56 75 HIS A O 1
ATOM 598 N N . THR A 1 76 ? -9.336 0.432 7.201 1.00 95.69 76 THR A N 1
ATOM 599 C CA . THR A 1 76 ? -9.719 -0.791 7.908 1.00 95.69 76 THR A CA 1
ATOM 600 C C . THR A 1 76 ? -10.829 -0.478 8.910 1.00 95.69 76 THR A C 1
ATOM 602 O O . THR A 1 76 ? -11.030 0.674 9.285 1.00 95.69 76 THR A O 1
ATOM 605 N N . THR A 1 77 ? -11.563 -1.499 9.343 1.00 95.50 77 THR A N 1
ATOM 606 C CA . THR A 1 77 ? -12.566 -1.389 10.412 1.00 95.50 77 THR A CA 1
ATOM 607 C C . THR A 1 77 ? -11.989 -1.678 11.799 1.00 95.50 77 THR A C 1
ATOM 609 O O . THR A 1 77 ? -12.682 -1.478 12.788 1.00 95.50 77 THR A O 1
ATOM 612 N N . ASP A 1 78 ? -10.765 -2.212 11.876 1.00 95.88 78 ASP A N 1
ATOM 613 C CA . ASP A 1 78 ? -10.068 -2.524 13.130 1.00 95.88 78 ASP A CA 1
ATOM 614 C C . ASP A 1 78 ? -8.556 -2.370 12.920 1.00 95.88 78 ASP A C 1
ATOM 616 O O . ASP A 1 78 ? -7.867 -3.276 12.435 1.00 95.88 78 ASP A O 1
ATOM 620 N N . LEU A 1 79 ? -8.031 -1.195 13.265 1.00 97.50 79 LEU A N 1
ATOM 621 C CA . LEU A 1 79 ? -6.621 -0.861 13.100 1.00 97.50 79 LEU A CA 1
ATOM 622 C C . LEU A 1 79 ? -5.728 -1.725 13.979 1.00 97.50 79 LEU A C 1
ATOM 624 O O . LEU A 1 79 ? -4.642 -2.106 13.548 1.00 97.50 79 LEU A O 1
ATOM 628 N N . THR A 1 80 ? -6.175 -2.063 15.188 1.00 97.00 80 THR A N 1
ATOM 629 C CA . THR A 1 80 ? -5.374 -2.871 16.114 1.00 97.00 80 THR A CA 1
ATOM 630 C C . THR A 1 80 ? -5.145 -4.263 15.537 1.00 97.00 80 THR A C 1
ATOM 632 O O . THR A 1 80 ? -4.005 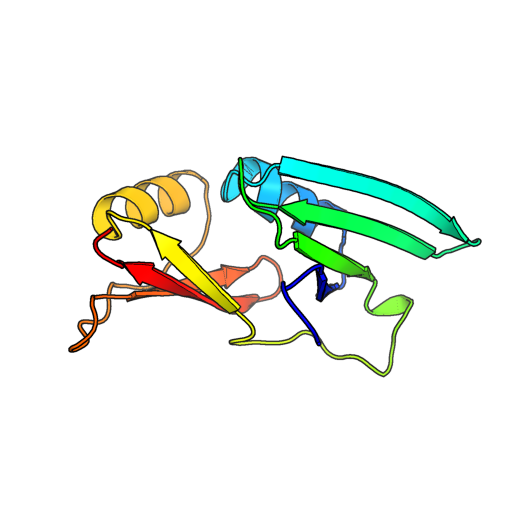-4.733 15.467 1.00 97.00 80 THR A O 1
ATOM 635 N N . LYS A 1 81 ? -6.216 -4.903 15.060 1.00 97.81 81 LYS A N 1
ATOM 636 C CA . LYS A 1 81 ? -6.150 -6.219 14.430 1.00 97.81 81 LYS A CA 1
ATOM 637 C C . LYS A 1 81 ? -5.370 -6.179 13.119 1.00 97.81 81 LYS A C 1
ATOM 639 O O . LYS A 1 81 ? -4.451 -6.977 12.947 1.00 97.81 81 LYS A O 1
ATOM 644 N N . THR A 1 82 ? -5.688 -5.249 12.215 1.00 98.06 82 THR A N 1
ATOM 645 C CA . THR A 1 82 ? -4.999 -5.156 10.918 1.00 98.06 82 THR A CA 1
ATOM 646 C C . THR A 1 82 ? -3.507 -4.894 11.097 1.00 98.06 82 THR A C 1
ATOM 648 O O . THR A 1 82 ? -2.697 -5.551 10.449 1.00 98.06 82 THR A O 1
ATOM 651 N N . ARG A 1 83 ? -3.116 -4.010 12.023 1.00 98.19 83 ARG A N 1
ATOM 652 C CA . ARG A 1 83 ? -1.706 -3.767 12.345 1.00 98.19 83 ARG A CA 1
ATOM 653 C C . ARG A 1 83 ? -0.999 -5.042 12.803 1.00 98.19 83 ARG A C 1
ATOM 655 O O . ARG A 1 83 ? 0.075 -5.348 12.294 1.00 98.19 83 ARG A O 1
ATOM 662 N N . ALA A 1 84 ? -1.590 -5.789 13.735 1.00 98.44 84 ALA A N 1
ATOM 663 C CA . ALA A 1 84 ? -0.996 -7.031 14.228 1.00 98.44 84 ALA A CA 1
ATOM 664 C C . ALA A 1 84 ? -0.807 -8.068 13.105 1.00 98.44 84 ALA A C 1
ATOM 666 O O . ALA A 1 84 ? 0.243 -8.707 13.024 1.00 98.44 84 ALA A O 1
ATOM 667 N N . GLU A 1 85 ? -1.789 -8.205 12.210 1.00 98.38 85 GLU A N 1
ATOM 668 C CA . GLU A 1 85 ? -1.713 -9.111 11.058 1.00 98.38 85 GLU A CA 1
ATOM 669 C C . GLU A 1 85 ? -0.639 -8.687 10.046 1.00 98.38 85 GLU A C 1
ATOM 671 O O . GLU A 1 85 ? 0.112 -9.535 9.563 1.00 98.38 85 GLU A O 1
ATOM 676 N N . LEU A 1 86 ? -0.534 -7.391 9.742 1.00 98.50 86 LEU A N 1
ATOM 677 C CA . LEU A 1 86 ? 0.477 -6.856 8.828 1.00 98.50 86 LEU A CA 1
ATOM 678 C C . LEU A 1 86 ? 1.896 -7.030 9.388 1.00 98.50 86 LEU A C 1
ATOM 680 O O . LEU A 1 86 ? 2.772 -7.532 8.681 1.00 98.50 86 LEU A O 1
ATOM 684 N N . ILE A 1 87 ? 2.106 -6.727 10.673 1.00 98.50 87 ILE A N 1
ATOM 685 C CA . ILE A 1 87 ? 3.391 -6.955 11.353 1.00 98.50 87 ILE A CA 1
ATOM 686 C C . ILE A 1 87 ? 3.759 -8.442 11.325 1.00 98.50 87 ILE A C 1
ATOM 688 O O . ILE A 1 87 ? 4.893 -8.790 11.001 1.00 98.50 87 ILE A O 1
ATOM 692 N N . ALA A 1 88 ? 2.804 -9.342 11.583 1.00 98.38 88 ALA A N 1
ATOM 693 C CA . ALA A 1 88 ? 3.041 -10.785 11.511 1.00 98.38 88 ALA A CA 1
ATOM 694 C C . ALA A 1 88 ? 3.430 -11.267 10.098 1.00 98.38 88 ALA A C 1
ATOM 696 O O . ALA A 1 88 ? 4.094 -12.294 9.956 1.00 98.38 88 ALA A O 1
ATOM 697 N N . ARG A 1 89 ? 3.053 -10.523 9.050 1.00 98.00 89 ARG A N 1
ATOM 698 C CA . ARG A 1 89 ? 3.447 -10.778 7.654 1.00 98.00 89 ARG A CA 1
ATOM 699 C C . ARG A 1 89 ? 4.779 -10.118 7.271 1.00 98.00 89 ARG A C 1
ATOM 701 O O . ARG A 1 89 ? 5.251 -10.336 6.151 1.00 98.00 89 ARG A O 1
ATOM 708 N N . GLY A 1 90 ? 5.403 -9.373 8.185 1.00 97.44 90 GLY A N 1
ATOM 709 C CA . GLY A 1 90 ? 6.681 -8.690 7.983 1.00 97.44 90 GLY A CA 1
ATOM 710 C C . GLY A 1 90 ? 6.559 -7.285 7.395 1.00 97.44 90 GLY A C 1
ATOM 711 O O . GLY A 1 90 ? 7.537 -6.784 6.853 1.00 97.44 90 GLY A O 1
ATOM 712 N N . VAL A 1 91 ? 5.376 -6.668 7.462 1.00 98.44 91 VAL A N 1
ATOM 713 C CA . VAL A 1 91 ? 5.178 -5.266 7.068 1.00 98.44 91 VAL A CA 1
ATOM 714 C C . VAL A 1 91 ? 5.531 -4.359 8.241 1.00 98.44 91 VAL A C 1
ATOM 716 O O . VAL A 1 91 ? 5.114 -4.609 9.375 1.00 98.44 91 VAL A O 1
ATOM 719 N N . GLU A 1 92 ? 6.269 -3.289 7.971 1.00 98.31 92 GLU A N 1
ATOM 720 C CA . GLU A 1 92 ? 6.554 -2.264 8.966 1.00 98.31 92 GLU A CA 1
ATOM 721 C C . GLU A 1 92 ? 5.339 -1.341 9.124 1.00 98.31 92 GLU A C 1
ATOM 723 O O . GLU A 1 92 ? 4.886 -0.698 8.176 1.00 98.31 92 GLU A O 1
ATOM 728 N N . VAL A 1 93 ? 4.779 -1.317 10.336 1.00 98.44 93 VAL A N 1
ATOM 729 C CA . VAL A 1 93 ? 3.616 -0.495 10.682 1.00 98.44 93 VAL A CA 1
ATOM 730 C C . VAL A 1 93 ? 3.891 0.245 11.987 1.00 98.44 93 VAL A C 1
ATOM 732 O O . VAL A 1 93 ? 4.104 -0.372 13.040 1.00 98.44 93 VAL A O 1
ATOM 735 N N . GLY A 1 94 ? 3.849 1.574 11.921 1.00 98.00 94 GLY A N 1
ATOM 736 C CA . GLY A 1 94 ? 4.054 2.461 13.060 1.00 98.00 94 GLY A CA 1
ATOM 737 C C . GLY A 1 94 ? 3.024 2.262 14.174 1.00 98.00 94 GLY A C 1
ATOM 738 O O . GLY A 1 94 ? 2.024 1.555 14.022 1.00 98.00 94 GLY A O 1
ATOM 739 N N . GLU A 1 95 ? 3.274 2.878 15.327 1.00 97.88 95 GLU A N 1
ATOM 740 C CA . GLU A 1 95 ? 2.298 2.890 16.419 1.00 97.88 95 GLU A CA 1
ATOM 741 C C . GLU A 1 95 ? 1.032 3.673 16.024 1.00 97.88 95 GLU A C 1
ATOM 743 O O . GLU A 1 95 ? 1.139 4.679 15.314 1.00 97.88 95 GLU A O 1
ATOM 748 N N . PRO A 1 96 ? -0.165 3.250 16.476 1.00 97.44 96 PRO A N 1
ATOM 749 C CA . PRO A 1 96 ? -1.395 3.989 16.228 1.00 97.44 96 PRO A CA 1
ATOM 750 C C . PRO A 1 96 ? -1.339 5.421 16.773 1.00 97.44 96 PRO A C 1
ATOM 752 O O . PRO A 1 96 ? -1.030 5.658 17.942 1.00 97.44 96 PRO A O 1
ATOM 755 N N . ILE A 1 97 ? -1.710 6.375 15.928 1.00 97.38 97 ILE A N 1
ATOM 756 C CA . ILE A 1 97 ? -1.830 7.795 16.234 1.00 97.38 97 ILE A CA 1
ATOM 757 C C . ILE A 1 97 ? -3.321 8.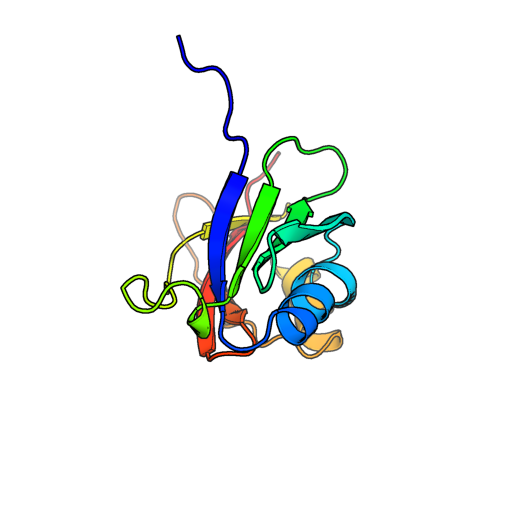111 16.418 1.00 97.38 97 ILE A C 1
ATOM 759 O O . ILE A 1 97 ? -4.111 7.895 15.493 1.00 97.38 97 ILE A O 1
ATOM 763 N N . PRO A 1 98 ? -3.747 8.623 17.587 1.00 95.25 98 PRO A N 1
ATOM 764 C CA . PRO A 1 98 ? -5.132 9.021 17.797 1.00 95.25 98 PRO A CA 1
ATOM 765 C C . PRO A 1 98 ? -5.457 10.295 17.006 1.00 95.25 98 PRO A C 1
ATOM 767 O O . PRO A 1 98 ? -4.696 11.264 17.040 1.00 95.25 98 PRO A O 1
ATOM 770 N N . ALA A 1 99 ? -6.618 10.329 16.350 1.00 91.81 99 ALA A N 1
ATOM 771 C CA . ALA A 1 99 ? -7.132 11.527 15.690 1.00 91.81 99 ALA A CA 1
ATOM 772 C C . ALA A 1 99 ? -8.658 11.663 15.842 1.00 91.81 99 ALA A C 1
ATOM 774 O O . ALA A 1 99 ? -9.345 10.661 16.059 1.00 91.81 99 ALA A O 1
ATOM 775 N N . PRO A 1 100 ? -9.217 12.885 15.714 1.00 89.75 100 PRO A N 1
ATOM 776 C CA . PRO A 1 100 ? -10.654 13.126 15.885 1.00 89.75 100 PRO A CA 1
ATOM 777 C C . PRO A 1 100 ? -11.567 12.352 14.922 1.00 89.75 100 PRO A C 1
ATOM 779 O O . PRO A 1 100 ? -12.740 12.162 15.223 1.00 89.75 100 PRO A O 1
ATOM 782 N N . TRP A 1 101 ? -11.047 11.930 13.768 1.00 84.31 101 TRP A N 1
ATOM 783 C CA . TRP A 1 101 ? -11.775 11.186 12.732 1.00 84.31 101 TRP A CA 1
ATOM 784 C C . TRP A 1 101 ? -11.522 9.669 12.767 1.00 84.31 101 TRP A C 1
ATOM 786 O O . TRP A 1 101 ? -11.966 8.969 11.864 1.00 84.31 101 TRP A O 1
ATOM 796 N N . GLY A 1 102 ? -10.823 9.169 13.789 1.00 91.88 102 GLY A N 1
ATOM 797 C CA . GLY A 1 102 ? -10.421 7.767 13.918 1.00 91.88 102 GLY A CA 1
ATOM 798 C C . GLY A 1 102 ? -8.899 7.617 14.017 1.00 91.88 102 GLY A C 1
ATOM 799 O O . GLY A 1 102 ? -8.164 8.463 13.500 1.00 91.88 102 GLY A O 1
ATOM 800 N N . PRO A 1 103 ? -8.394 6.590 14.721 1.00 96.81 103 PRO A N 1
ATOM 801 C CA . PRO A 1 103 ? -6.961 6.340 14.800 1.00 96.81 103 PRO A CA 1
ATOM 802 C C . PRO A 1 103 ? -6.399 5.903 13.441 1.00 96.81 103 PRO A C 1
ATOM 804 O O . PRO A 1 103 ? -7.093 5.300 12.621 1.00 96.81 103 PRO A O 1
ATOM 807 N N . PHE A 1 104 ? -5.118 6.170 13.209 1.00 97.62 104 PHE A N 1
ATOM 808 C CA . PHE A 1 104 ? -4.410 5.727 12.007 1.00 97.62 104 PHE A CA 1
ATOM 809 C C . PHE A 1 104 ? -2.968 5.329 12.324 1.00 97.62 104 PHE A C 1
ATOM 811 O O . PHE A 1 104 ? -2.452 5.658 13.386 1.00 97.62 104 PHE A O 1
ATOM 818 N N . ALA A 1 105 ? -2.304 4.625 11.415 1.00 98.06 105 ALA A N 1
ATOM 819 C CA . ALA A 1 105 ? -0.885 4.296 11.500 1.00 98.06 105 ALA A CA 1
ATOM 820 C C . ALA A 1 105 ? -0.206 4.511 10.142 1.00 98.06 105 ALA A C 1
ATOM 822 O O . ALA A 1 105 ? -0.857 4.443 9.096 1.00 98.06 105 ALA A O 1
ATOM 823 N N . MET A 1 106 ? 1.103 4.755 10.166 1.00 97.88 106 MET A N 1
ATOM 824 C CA . MET A 1 106 ? 1.930 4.779 8.957 1.00 97.88 106 MET A CA 1
ATOM 825 C C . MET A 1 106 ? 2.348 3.352 8.609 1.00 97.88 106 MET A C 1
ATOM 827 O O . MET A 1 106 ? 2.759 2.598 9.493 1.00 97.88 106 MET A O 1
ATOM 831 N N . VAL A 1 107 ? 2.226 2.986 7.338 1.00 98.12 107 VAL A N 1
ATOM 832 C CA . VAL A 1 107 ? 2.737 1.731 6.784 1.00 98.12 107 VAL A CA 1
ATOM 833 C C . VAL A 1 107 ? 3.912 2.064 5.880 1.00 98.12 107 VAL A C 1
ATOM 835 O O . VAL A 1 107 ? 3.754 2.882 4.975 1.00 98.12 107 VAL A O 1
ATOM 838 N N . THR A 1 108 ? 5.051 1.419 6.111 1.00 97.00 108 THR A N 1
ATOM 839 C CA . THR A 1 108 ? 6.254 1.575 5.288 1.00 97.00 108 THR A CA 1
ATOM 840 C C . THR A 1 108 ? 6.296 0.469 4.238 1.00 97.00 108 THR A C 1
ATOM 842 O O . THR A 1 108 ? 6.174 -0.720 4.551 1.00 97.00 108 THR A O 1
ATOM 845 N N . ASP A 1 109 ? 6.425 0.865 2.977 1.00 95.44 109 ASP A N 1
ATOM 846 C CA . ASP A 1 109 ? 6.538 -0.035 1.836 1.00 95.44 109 ASP A CA 1
ATOM 847 C C . ASP A 1 109 ? 7.980 -0.565 1.658 1.00 95.44 109 ASP A C 1
ATOM 849 O O . ASP A 1 109 ? 8.900 -0.138 2.363 1.00 95.44 109 ASP A O 1
ATOM 853 N N . PRO A 1 110 ? 8.215 -1.513 0.731 1.00 95.06 110 PRO A N 1
ATOM 854 C CA . PRO A 1 110 ? 9.530 -2.130 0.559 1.00 95.06 110 PRO A CA 1
ATOM 855 C C . PRO A 1 110 ? 10.658 -1.180 0.127 1.00 95.06 110 PRO A C 1
ATOM 857 O O . PRO A 1 110 ? 11.827 -1.541 0.252 1.00 95.06 110 PRO A O 1
ATOM 860 N N . GLU A 1 111 ? 10.335 0.006 -0.394 1.00 93.44 111 GLU A N 1
ATOM 861 C CA . GLU A 1 111 ? 11.316 1.026 -0.791 1.00 93.44 111 GLU A CA 1
ATOM 862 C C . GLU A 1 111 ? 11.431 2.158 0.240 1.00 93.44 111 GLU A C 1
ATOM 864 O O . GLU A 1 111 ? 12.177 3.115 0.026 1.00 93.44 111 GLU A O 1
ATOM 869 N N . GLY A 1 112 ? 10.752 2.032 1.383 1.00 93.06 112 GLY A N 1
ATOM 870 C CA . GLY A 1 112 ? 10.801 3.002 2.469 1.00 93.06 112 GLY A CA 1
ATOM 871 C C . GLY A 1 112 ? 9.842 4.179 2.300 1.00 93.06 112 GLY A C 1
ATOM 872 O O . GLY A 1 112 ? 9.952 5.143 3.059 1.00 93.06 112 GLY A O 1
ATOM 873 N N . ASN A 1 113 ? 8.915 4.142 1.333 1.00 92.56 113 ASN A N 1
ATOM 874 C CA . ASN A 1 113 ? 7.864 5.154 1.266 1.00 92.56 113 ASN A CA 1
ATOM 875 C C . ASN A 1 113 ? 6.734 4.787 2.223 1.00 92.56 113 ASN A C 1
ATOM 877 O O . ASN A 1 113 ? 6.437 3.619 2.464 1.00 92.56 113 ASN A O 1
ATOM 881 N N . GLU A 1 114 ? 6.075 5.805 2.753 1.00 94.38 114 GLU A N 1
ATOM 882 C CA . GLU A 1 114 ? 4.990 5.622 3.710 1.00 94.38 114 GLU A CA 1
ATOM 883 C C . GLU A 1 114 ? 3.629 5.902 3.069 1.00 94.38 114 GLU A C 1
ATOM 885 O O . GLU A 1 114 ? 3.495 6.748 2.183 1.00 94.38 114 GLU A O 1
ATOM 890 N N . PHE A 1 115 ? 2.590 5.223 3.541 1.00 96.38 115 PHE A N 1
ATOM 891 C CA . PHE A 1 115 ? 1.193 5.581 3.297 1.00 96.38 115 PHE A CA 1
ATOM 892 C C . PHE A 1 115 ? 0.361 5.315 4.556 1.00 96.38 115 PHE A C 1
ATOM 894 O O . PHE A 1 115 ? 0.820 4.683 5.508 1.00 96.38 115 PHE A O 1
ATOM 901 N N . ILE A 1 116 ? -0.867 5.828 4.588 1.00 97.31 116 ILE A N 1
ATOM 902 C CA . ILE A 1 116 ? -1.692 5.806 5.801 1.00 97.31 116 ILE A CA 1
ATOM 903 C C . ILE A 1 116 ? -2.594 4.568 5.808 1.00 97.31 116 ILE A C 1
ATOM 905 O O . ILE A 1 116 ? -3.264 4.279 4.818 1.00 97.31 116 ILE A O 1
ATOM 909 N N . LEU A 1 117 ? -2.672 3.885 6.949 1.00 97.69 117 LEU A N 1
ATOM 910 C CA . LEU A 1 117 ? -3.733 2.937 7.287 1.00 97.69 117 LEU A CA 1
ATOM 911 C C . LEU A 1 117 ? -4.623 3.568 8.363 1.00 97.69 117 LEU A C 1
ATOM 913 O O . LEU A 1 117 ? -4.176 3.761 9.491 1.00 97.69 117 LEU A O 1
ATOM 917 N N . ALA A 1 118 ? -5.868 3.896 8.029 1.00 97.25 118 ALA A N 1
ATOM 918 C CA . ALA A 1 118 ? -6.799 4.565 8.935 1.00 97.25 118 ALA A CA 1
ATOM 919 C C . ALA A 1 118 ? -7.972 3.658 9.317 1.00 97.25 118 ALA A C 1
ATOM 921 O O . ALA A 1 118 ? -8.532 2.956 8.472 1.00 97.25 118 ALA A O 1
ATOM 922 N N . GLU A 1 119 ? -8.363 3.692 10.590 1.00 96.62 119 GLU A N 1
ATOM 923 C CA . GLU A 1 119 ? -9.620 3.095 11.022 1.00 96.62 119 GLU A CA 1
ATOM 924 C C . GLU A 1 119 ? -10.776 4.016 10.644 1.00 96.62 119 GLU A C 1
ATOM 926 O O . GLU A 1 119 ? -10.814 5.176 11.058 1.00 96.62 119 GLU A O 1
ATOM 931 N N . VAL A 1 120 ? -11.729 3.494 9.876 1.00 91.38 120 VAL A N 1
ATOM 932 C CA . VAL A 1 120 ? -12.985 4.186 9.589 1.00 91.38 120 VAL A CA 1
ATOM 933 C C . VAL A 1 120 ? -14.125 3.255 9.990 1.00 91.38 120 VAL A C 1
ATOM 935 O O . VAL A 1 120 ? -14.239 2.168 9.418 1.00 91.38 120 VAL A O 1
ATOM 938 N N . PRO A 1 121 ? -14.970 3.647 10.961 1.00 70.19 121 PRO A N 1
ATOM 939 C CA . PRO A 1 121 ? -16.174 2.895 11.277 1.00 70.19 121 PRO A CA 1
ATOM 940 C C . PRO A 1 121 ? -17.077 2.879 10.038 1.00 70.19 121 PRO A C 1
ATOM 942 O O . PRO A 1 121 ? -17.467 3.944 9.553 1.00 70.19 121 PRO A O 1
ATOM 945 N N . LEU A 1 122 ? -17.364 1.687 9.510 1.00 59.81 122 LEU A N 1
ATOM 946 C CA . LEU A 1 122 ? -18.401 1.489 8.493 1.00 59.81 122 LEU A CA 1
ATOM 947 C C . LEU A 1 122 ? -19.785 1.419 9.142 1.00 59.81 122 LEU A C 1
ATOM 949 O O . LEU A 1 122 ? -19.893 0.808 10.231 1.00 59.81 122 LEU A O 1
#